Protein AF-H1DI97-F1 (afdb_monomer_lite)

Secondary structure (DSSP, 8-state):
---HHHHHHHHTTT---HHHHHHHHHHHHTT--SS-TTT----------HHHHHHHHHHHHHHHHHHHHHHHHHHHHHHHHHHHHHHHHHHS-----------HHHHHHHHHHHHHHHHHHHHS---------EEETTEEE---

pLDDT: mean 76.49, std 12.76, range [50.53, 94.06]

Organism: NCBI:txid742817

Radius of gyration: 46.13 Å; chains: 1; bounding box: 71×80×95 Å

Foldseek 3Di:
DPDLVVLLVCLVVVNDDPVSLVVLVVCVVVVVDPDRSVPVPPDPCDPDPPCVVVVVVVVVVVVVVVVVVVVVVVVVVVVVVVVVVVVVCVVDPPPPPPPVPPDVVNVVVVVVVVVVVVVVVVPPPPPPCQPFPDDDPPDTDTDD

Structure (mmCIF, N/CA/C/O backbone):
data_AF-H1DI97-F1
#
_entry.id   AF-H1DI97-F1
#
loop_
_atom_site.group_PDB
_atom_site.id
_atom_site.type_symbol
_atom_site.label_atom_id
_atom_site.label_alt_id
_atom_site.label_comp_id
_atom_site.label_asym_id
_atom_site.label_entity_id
_atom_site.label_seq_id
_atom_site.pdbx_PDB_ins_code
_atom_site.Cartn_x
_atom_site.Cartn_y
_atom_site.Cartn_z
_atom_site.occupancy
_atom_site.B_iso_or_equiv
_atom_site.auth_seq_id
_atom_site.auth_comp_id
_atom_site.auth_asym_id
_atom_site.auth_atom_id
_atom_site.pdbx_PDB_model_num
ATOM 1 N N . MET A 1 1 ? -10.374 20.336 38.677 1.00 52.06 1 MET A N 1
ATOM 2 C CA . MET A 1 1 ? -10.137 19.311 37.641 1.00 52.06 1 MET A CA 1
ATOM 3 C C . MET A 1 1 ? -11.419 18.511 37.529 1.00 52.06 1 MET A C 1
ATOM 5 O O . MET A 1 1 ? -11.865 18.032 38.566 1.00 52.06 1 MET A O 1
ATOM 9 N N . GLU A 1 2 ? -12.048 18.441 36.351 1.00 61.22 2 GLU A N 1
ATOM 10 C CA . GLU A 1 2 ? -13.158 17.496 36.143 1.00 61.22 2 GLU A CA 1
ATOM 11 C C . GLU A 1 2 ? -12.676 16.089 36.500 1.00 61.22 2 GLU A C 1
ATOM 13 O O . GLU A 1 2 ? -11.521 15.728 36.231 1.00 61.22 2 GLU A O 1
ATOM 18 N N . LYS A 1 3 ? -13.520 15.312 37.180 1.00 79.38 3 LYS A N 1
ATOM 19 C CA . LYS A 1 3 ? -13.119 13.972 37.605 1.00 79.38 3 LYS A CA 1
ATOM 20 C C . LYS A 1 3 ? -12.988 13.114 36.352 1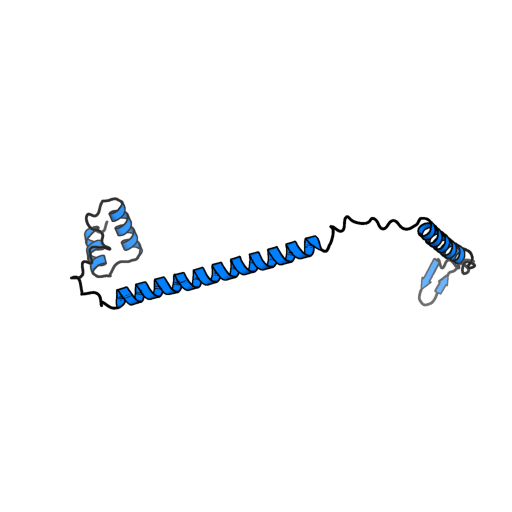.00 79.38 3 LYS A C 1
ATOM 22 O O . LYS A 1 3 ? -13.886 13.098 35.519 1.00 79.38 3 LYS A O 1
ATOM 27 N N . THR A 1 4 ? -11.897 12.362 36.217 1.00 82.06 4 THR A N 1
ATOM 28 C CA . THR A 1 4 ? -11.686 11.445 35.078 1.00 82.06 4 THR A CA 1
ATOM 29 C C . THR A 1 4 ? -12.883 10.504 34.870 1.00 82.06 4 THR A C 1
ATOM 31 O O . THR A 1 4 ? -13.231 10.182 33.741 1.00 82.06 4 THR A O 1
ATOM 34 N N . GLU A 1 5 ? -13.581 10.151 35.950 1.00 83.00 5 GLU A N 1
ATOM 35 C CA . GLU A 1 5 ? -14.833 9.386 35.937 1.00 83.00 5 GLU A CA 1
ATOM 36 C C . GLU A 1 5 ? -15.997 10.081 35.204 1.00 83.00 5 GLU A C 1
ATOM 38 O O . GLU A 1 5 ? -16.805 9.411 34.565 1.00 83.00 5 GLU A O 1
ATOM 43 N N . GLU A 1 6 ? -16.107 11.409 35.275 1.00 88.12 6 GLU A N 1
ATOM 44 C CA . GLU A 1 6 ? -17.138 12.181 34.565 1.00 88.12 6 GLU A CA 1
ATOM 45 C C . GLU A 1 6 ? -16.871 12.180 33.060 1.00 88.12 6 GLU A C 1
ATOM 47 O O . GLU A 1 6 ? -17.791 11.936 32.279 1.00 88.12 6 GLU A O 1
ATOM 52 N N . ILE A 1 7 ? -15.604 12.341 32.664 1.00 86.81 7 ILE A N 1
ATOM 53 C CA . ILE A 1 7 ? -15.175 12.256 31.262 1.00 86.81 7 ILE A CA 1
ATOM 54 C C . ILE A 1 7 ? -15.457 10.854 30.710 1.00 86.81 7 ILE A C 1
ATOM 56 O O . ILE A 1 7 ? -16.007 10.722 29.623 1.00 86.81 7 ILE A O 1
ATOM 60 N N . ILE A 1 8 ? -15.174 9.800 31.483 1.00 84.81 8 ILE A N 1
ATOM 61 C CA . ILE A 1 8 ? -15.503 8.414 31.110 1.00 84.81 8 ILE A CA 1
ATOM 62 C C . ILE A 1 8 ? -17.019 8.231 30.933 1.00 84.81 8 ILE A C 1
ATOM 64 O O . ILE A 1 8 ? -17.466 7.619 29.965 1.00 84.81 8 ILE A O 1
ATOM 68 N N . LYS A 1 9 ? -17.844 8.789 31.828 1.00 86.38 9 LYS A N 1
ATOM 69 C CA . LYS A 1 9 ? -19.311 8.724 31.700 1.00 86.38 9 LYS A CA 1
ATOM 70 C C . LYS A 1 9 ? -19.838 9.465 30.470 1.00 86.38 9 LYS A C 1
ATOM 72 O O . LYS A 1 9 ? -20.836 9.015 29.911 1.00 86.38 9 LYS A O 1
ATOM 77 N N . ARG A 1 10 ? -19.226 10.588 30.077 1.00 86.75 10 ARG A N 1
ATOM 78 C CA . ARG A 1 10 ? -19.546 11.302 28.825 1.00 86.75 10 ARG A CA 1
ATOM 79 C C . ARG A 1 10 ? -19.071 10.517 27.606 1.00 86.75 10 ARG A C 1
ATOM 81 O O . ARG A 1 10 ? -19.804 10.422 26.626 1.00 86.75 10 ARG A O 1
ATOM 88 N N . TYR A 1 11 ? -17.901 9.886 27.700 1.00 85.38 11 TYR A N 1
ATOM 89 C CA . TYR A 1 11 ? -17.331 9.059 26.637 1.00 85.38 11 TYR A CA 1
ATOM 90 C C . TYR A 1 11 ? -18.280 7.916 26.271 1.00 85.38 11 TYR A C 1
ATOM 92 O O . TYR A 1 11 ? -18.629 7.746 25.107 1.00 85.38 11 TYR A O 1
ATOM 100 N N . TYR A 1 12 ? -18.809 7.206 27.273 1.00 82.94 12 TYR A N 1
ATOM 101 C CA . TYR A 1 12 ? -19.791 6.140 27.048 1.00 82.94 12 TYR A CA 1
ATOM 102 C C . TYR A 1 12 ? -21.117 6.615 26.441 1.00 82.94 12 TYR A C 1
ATOM 104 O O . TYR A 1 12 ? -21.842 5.807 25.866 1.00 82.94 12 TYR A O 1
ATOM 112 N N . ARG A 1 13 ? -21.446 7.906 26.549 1.00 84.75 13 ARG A N 1
ATOM 113 C CA . ARG A 1 13 ? -22.618 8.509 25.895 1.00 84.75 13 ARG A CA 1
ATOM 114 C C . ARG A 1 13 ? -22.315 9.045 24.495 1.00 84.75 13 ARG A C 1
ATOM 116 O O . ARG A 1 13 ? -23.243 9.443 23.802 1.00 84.75 13 ARG A O 1
ATOM 123 N N . GLY A 1 14 ? -21.047 9.057 24.076 1.00 83.25 14 GLY A N 1
ATOM 124 C CA . GLY A 1 14 ? -20.609 9.678 22.825 1.00 83.25 14 GLY A CA 1
ATOM 125 C C . GLY A 1 14 ? -20.611 11.209 22.868 1.00 83.25 14 GLY A C 1
ATOM 126 O O . GLY A 1 14 ? -20.686 11.849 21.826 1.00 83.25 14 GLY A O 1
ATOM 127 N N . GLU A 1 15 ? -20.553 11.801 24.064 1.00 87.19 15 GLU A N 1
ATOM 128 C CA . GLU A 1 15 ? -20.615 13.255 24.284 1.00 87.19 15 GLU A CA 1
ATOM 129 C C . GLU A 1 15 ? -19.221 13.899 24.427 1.00 87.19 15 GLU A C 1
ATOM 131 O O . GLU A 1 15 ? -19.119 15.074 24.777 1.00 87.19 15 GLU A O 1
ATOM 136 N N . THR A 1 16 ? -18.137 13.147 24.203 1.00 85.50 16 THR A N 1
ATOM 137 C CA . THR A 1 16 ? -16.761 13.635 24.389 1.00 85.50 16 THR A CA 1
ATOM 138 C C . THR A 1 16 ? -16.182 14.350 23.175 1.00 85.50 16 THR A C 1
ATOM 140 O O . THR A 1 16 ? -16.441 13.994 22.028 1.00 85.50 16 THR A O 1
ATOM 143 N N . SER A 1 17 ? -15.317 15.328 23.439 1.00 87.81 17 SER A N 1
ATOM 144 C CA . SER A 1 17 ? -14.471 15.984 22.437 1.00 87.81 17 SER A CA 1
ATOM 145 C C . SER A 1 17 ? -13.216 15.157 22.116 1.00 87.81 17 SER A C 1
ATOM 147 O O . SER A 1 17 ? -12.720 14.391 22.943 1.00 87.81 17 SER A O 1
ATOM 149 N N . ILE A 1 18 ? -12.621 15.380 20.937 1.00 85.62 18 ILE A N 1
ATOM 150 C CA . ILE A 1 18 ? -11.378 14.724 20.481 1.00 85.62 18 ILE A CA 1
ATOM 151 C C . ILE A 1 18 ? -10.224 14.916 21.484 1.00 85.62 18 ILE A C 1
ATOM 153 O O . ILE A 1 18 ? -9.353 14.054 21.624 1.00 85.62 18 ILE A O 1
ATOM 157 N N . GLU A 1 19 ? -10.176 16.055 22.173 1.00 87.00 19 GLU A N 1
ATOM 158 C CA . GLU A 1 19 ? -9.137 16.342 23.170 1.00 87.00 19 GLU A CA 1
ATOM 159 C C . GLU A 1 19 ? -9.294 15.486 24.430 1.00 87.00 19 GLU A C 1
ATOM 161 O O . GLU A 1 19 ? -8.311 14.955 24.951 1.00 87.00 19 GLU A O 1
ATOM 166 N N . GLU A 1 20 ? -10.535 15.281 24.867 1.00 86.25 20 GLU A N 1
ATOM 167 C CA . GLU A 1 20 ? -10.873 14.442 26.015 1.00 86.25 20 GLU A CA 1
ATOM 168 C C . GLU A 1 20 ? -10.566 12.969 25.724 1.00 86.25 20 GLU A C 1
ATOM 170 O O . GLU A 1 20 ? -10.003 12.271 26.566 1.00 86.25 20 GLU A O 1
ATOM 175 N N . GLU A 1 21 ? -10.824 12.504 24.499 1.00 84.31 21 GLU A N 1
ATOM 176 C CA . GLU A 1 21 ? -10.451 11.155 24.062 1.00 84.31 21 GLU A CA 1
ATOM 177 C C . GLU A 1 21 ? -8.932 10.949 24.033 1.00 84.31 21 GLU A C 1
ATOM 179 O O . GLU A 1 21 ? -8.425 9.905 24.455 1.00 84.31 21 GLU A O 1
ATOM 184 N N . LYS A 1 22 ? -8.170 11.950 23.569 1.00 85.31 22 LYS A N 1
ATOM 185 C CA . LYS A 1 22 ? -6.699 11.913 23.614 1.00 85.31 22 LYS A CA 1
ATOM 186 C C . LYS A 1 22 ? -6.189 11.864 25.052 1.00 85.31 22 LYS A C 1
ATOM 188 O O . LYS A 1 22 ? -5.242 11.123 25.323 1.00 85.31 22 LYS A O 1
ATOM 193 N N . PHE A 1 23 ? -6.814 12.612 25.960 1.00 87.06 23 PHE A N 1
ATOM 194 C CA . PHE A 1 23 ? -6.494 12.589 27.384 1.00 87.06 23 PHE A CA 1
ATOM 195 C C . PHE A 1 23 ? -6.769 11.212 28.005 1.00 87.06 23 PHE A C 1
ATOM 197 O O . PHE A 1 23 ? -5.878 10.642 28.635 1.00 87.06 23 PHE A O 1
ATOM 204 N N . LEU A 1 24 ? -7.942 10.620 27.757 1.00 84.62 24 LEU A N 1
ATOM 205 C CA . LEU A 1 24 ? -8.274 9.265 28.213 1.00 84.62 24 LEU A CA 1
ATOM 206 C C . LEU A 1 24 ? -7.304 8.217 27.649 1.00 84.62 24 LEU A C 1
ATOM 208 O O . LEU A 1 24 ? -6.827 7.349 28.379 1.00 84.62 24 LEU A O 1
ATOM 212 N N . ARG A 1 25 ? -6.921 8.338 26.374 1.00 81.50 25 ARG A N 1
ATOM 213 C CA . ARG A 1 25 ? -5.923 7.462 25.742 1.00 81.50 25 ARG A CA 1
ATOM 214 C C . ARG A 1 25 ? -4.546 7.583 26.392 1.00 81.50 25 ARG A C 1
ATOM 216 O O . ARG A 1 25 ? -3.848 6.579 26.533 1.00 81.50 25 ARG A O 1
ATOM 223 N N . ALA A 1 26 ? -4.133 8.794 26.763 1.00 84.00 26 ALA A N 1
ATOM 224 C CA . ALA A 1 26 ? -2.881 9.019 27.477 1.00 84.00 26 ALA A CA 1
ATOM 225 C C . ALA A 1 26 ? -2.926 8.407 28.886 1.00 84.00 26 ALA A C 1
ATOM 227 O O . ALA A 1 26 ? -1.978 7.728 29.271 1.00 84.00 26 ALA A O 1
ATOM 228 N N . GLN A 1 27 ? -4.047 8.568 29.597 1.00 85.19 27 GLN A N 1
ATOM 229 C CA . GLN A 1 27 ? -4.281 8.006 30.934 1.00 85.19 27 GLN A CA 1
ATOM 230 C C . GLN A 1 27 ? -4.348 6.470 30.946 1.00 85.19 27 GLN A C 1
ATOM 232 O O . GLN A 1 27 ? -3.927 5.826 31.906 1.00 85.19 27 GLN A O 1
ATOM 237 N N . TYR A 1 28 ? -4.852 5.863 29.872 1.00 82.44 28 TYR A N 1
ATOM 238 C CA . TYR A 1 28 ? -4.818 4.413 29.703 1.00 82.44 28 TYR A CA 1
ATOM 239 C C . TYR A 1 28 ? -3.394 3.912 29.439 1.00 82.44 28 TYR A C 1
ATOM 241 O O . TYR A 1 28 ? -2.925 2.983 30.091 1.00 82.44 28 TYR A O 1
ATOM 249 N N . ARG A 1 29 ? -2.651 4.579 28.545 1.00 81.69 29 ARG A N 1
ATOM 250 C CA . ARG A 1 29 ? -1.247 4.234 28.257 1.00 81.69 29 ARG A CA 1
ATOM 251 C C . ARG A 1 29 ? -0.323 4.383 29.462 1.00 81.69 29 ARG A C 1
ATOM 253 O O . ARG A 1 29 ? 0.652 3.646 29.554 1.00 81.69 29 ARG A O 1
ATOM 260 N N . SER A 1 30 ? -0.606 5.331 30.352 1.00 83.56 30 SER A N 1
ATOM 261 C CA . SER A 1 30 ? 0.141 5.522 31.597 1.00 83.56 30 SER A CA 1
ATOM 262 C C . SER A 1 30 ? -0.241 4.527 32.698 1.00 83.56 30 SER A C 1
ATOM 264 O O . SER A 1 30 ? 0.425 4.494 33.728 1.00 83.56 30 SER A O 1
ATOM 266 N N . GLY A 1 31 ? -1.276 3.700 32.498 1.00 80.50 31 GLY A N 1
ATOM 267 C CA . GLY A 1 31 ? -1.731 2.703 33.471 1.00 80.50 31 GLY A CA 1
ATOM 268 C C . GLY A 1 31 ? -2.594 3.265 34.605 1.00 80.50 31 GLY A C 1
ATOM 269 O O . GLY A 1 31 ? -2.876 2.550 35.565 1.00 80.50 31 GLY A O 1
ATOM 270 N N . HIS A 1 32 ? -3.032 4.526 34.517 1.00 80.19 32 HIS A N 1
ATOM 271 C CA . HIS A 1 32 ? -3.933 5.130 35.505 1.00 80.19 32 HIS A CA 1
ATOM 272 C C . HIS A 1 32 ? -5.390 4.664 35.356 1.00 80.19 32 HIS A C 1
ATOM 274 O O . HIS A 1 32 ? -6.155 4.732 36.319 1.00 80.19 32 HIS A O 1
ATOM 280 N N . LEU A 1 33 ? -5.775 4.165 34.178 1.00 78.19 33 LEU A N 1
ATOM 281 C CA . LEU A 1 33 ? -7.086 3.566 33.923 1.00 78.19 33 LEU A CA 1
ATOM 282 C C . LEU A 1 33 ? -6.985 2.038 33.901 1.00 78.19 33 LEU A C 1
ATOM 284 O O . LEU A 1 33 ? -6.127 1.478 33.224 1.00 78.19 33 LEU A O 1
ATOM 288 N N . LYS A 1 34 ? -7.886 1.366 34.630 1.00 71.06 34 LYS A N 1
ATOM 289 C CA . LYS A 1 34 ? -7.961 -0.106 34.682 1.00 71.06 34 LYS A CA 1
ATOM 290 C C . LYS A 1 34 ? -8.546 -0.723 33.409 1.00 71.06 34 LYS A C 1
ATOM 292 O O . LYS A 1 34 ? -8.180 -1.837 33.054 1.00 71.06 34 LYS A O 1
ATOM 297 N N . GLU A 1 35 ? -9.449 -0.008 32.745 1.00 69.38 35 GLU A N 1
ATOM 298 C CA . GLU A 1 35 ? -10.169 -0.471 31.559 1.00 69.38 35 GLU A CA 1
ATOM 299 C C . GLU A 1 35 ? -9.856 0.441 30.376 1.00 69.38 35 GLU A C 1
ATOM 301 O O . GLU A 1 35 ? -9.736 1.658 30.539 1.00 69.38 35 GLU A O 1
ATOM 306 N N . ASP A 1 36 ? -9.706 -0.156 29.192 1.00 69.81 36 ASP A N 1
ATOM 307 C CA . ASP A 1 36 ? -9.568 0.610 27.958 1.00 69.81 36 ASP A CA 1
ATOM 308 C C . ASP A 1 36 ? -10.953 1.143 27.568 1.00 69.81 36 ASP A C 1
ATOM 310 O O . ASP A 1 36 ? -11.826 0.324 27.257 1.00 69.81 36 ASP A O 1
ATOM 314 N N . PRO A 1 37 ? -11.182 2.471 27.544 1.00 65.62 37 PRO A N 1
ATOM 315 C CA . PRO A 1 37 ? -12.449 3.027 27.074 1.00 65.62 37 PRO A CA 1
ATOM 316 C C . PRO A 1 37 ? -12.795 2.558 25.648 1.00 65.62 37 PRO A C 1
ATOM 318 O O . PRO A 1 37 ? -13.969 2.446 25.309 1.00 65.62 37 PRO A O 1
ATOM 321 N N . PHE A 1 38 ? -11.802 2.199 24.824 1.00 64.69 38 PHE A N 1
ATOM 322 C CA . PHE A 1 38 ? -12.029 1.697 23.466 1.00 64.69 38 PHE A CA 1
ATOM 323 C C . PHE A 1 38 ? -12.449 0.216 23.400 1.00 64.69 38 PHE A C 1
ATOM 325 O O . PHE A 1 38 ? -13.008 -0.203 22.386 1.00 64.69 38 PHE A O 1
ATOM 332 N N . LEU A 1 39 ? -12.197 -0.585 24.445 1.00 54.41 39 LEU A N 1
ATOM 333 C CA . LEU A 1 39 ? -12.517 -2.026 24.482 1.00 54.41 39 LEU A CA 1
ATOM 334 C C . LEU A 1 39 ? -13.663 -2.369 25.442 1.00 54.41 39 LEU A C 1
ATOM 336 O O . LEU A 1 39 ? -14.204 -3.473 25.387 1.00 54.41 39 LEU A O 1
ATOM 340 N N . SER A 1 40 ? -14.059 -1.433 26.302 1.00 54.72 40 SER A N 1
ATOM 341 C CA . SER A 1 40 ? -15.193 -1.582 27.219 1.00 54.72 40 SER A CA 1
ATOM 342 C C . SER A 1 40 ? -16.556 -1.452 26.535 1.00 54.72 40 SER A C 1
ATOM 344 O O . SER A 1 40 ? -17.576 -1.784 27.139 1.00 54.72 40 SER A O 1
ATOM 346 N N . LEU A 1 41 ? -16.591 -1.104 25.243 1.00 54.41 41 LEU A N 1
ATOM 347 C CA . LEU A 1 41 ? -17.700 -1.434 24.342 1.00 54.41 41 LEU A CA 1
ATOM 348 C C . LEU A 1 41 ? -17.733 -2.952 24.083 1.00 54.41 41 LEU A C 1
ATOM 350 O O . LEU A 1 41 ? -17.699 -3.419 22.945 1.00 54.41 41 LEU A O 1
ATOM 354 N N . SER A 1 42 ? -17.832 -3.745 25.151 1.00 50.62 42 SER A N 1
ATOM 355 C CA . SER A 1 42 ? -18.384 -5.092 25.074 1.00 50.62 42 SER A CA 1
ATOM 356 C C . SER A 1 42 ? -19.873 -4.945 24.800 1.00 50.62 42 SER A C 1
ATOM 358 O O . SER A 1 42 ? -20.716 -5.070 25.686 1.00 50.62 42 SER A O 1
ATOM 360 N N . TYR A 1 43 ? -20.208 -4.651 23.545 1.00 55.94 43 TYR A N 1
ATOM 361 C CA . TYR A 1 43 ? -21.520 -5.017 23.046 1.00 55.94 43 TYR A CA 1
ATOM 362 C C . TYR A 1 43 ? -21.708 -6.512 23.332 1.00 55.94 43 TYR A C 1
ATOM 364 O O . TYR A 1 43 ? -20.750 -7.278 23.161 1.00 55.94 43 TYR A O 1
ATOM 372 N N . PRO A 1 44 ? -22.908 -6.957 23.750 1.00 60.53 44 PRO A N 1
ATOM 373 C CA . PRO A 1 44 ? -23.207 -8.380 23.718 1.00 60.53 44 PRO A CA 1
ATOM 374 C C . PRO A 1 44 ? -22.854 -8.851 22.313 1.00 60.53 44 PRO A C 1
ATOM 376 O O . PRO A 1 44 ? -23.244 -8.195 21.347 1.00 60.53 44 PRO A O 1
ATOM 379 N N . SER A 1 45 ? -22.028 -9.893 22.215 1.00 60.50 45 SER A N 1
ATOM 380 C CA . SER A 1 45 ? -21.473 -10.390 20.960 1.00 60.50 45 SER A CA 1
ATOM 381 C C . SER A 1 45 ? -22.605 -10.689 19.981 1.00 60.50 45 SER A C 1
ATOM 383 O O . SER A 1 45 ? -23.157 -11.790 19.962 1.00 60.50 45 SER A O 1
ATOM 385 N N . LEU A 1 46 ? -22.988 -9.686 19.195 1.00 69.81 46 LEU A N 1
ATOM 386 C CA . LEU A 1 46 ? -23.921 -9.846 18.103 1.00 69.81 46 LEU A CA 1
ATOM 387 C C . LEU A 1 46 ? -23.245 -10.822 17.146 1.00 69.81 46 LEU A C 1
ATOM 389 O O . LEU A 1 46 ? -22.064 -10.633 16.832 1.00 69.81 46 LEU A O 1
ATOM 393 N N . PRO A 1 47 ? -23.936 -11.892 16.729 1.00 72.75 47 PRO A N 1
ATOM 394 C CA . PRO A 1 47 ? -23.353 -12.844 15.806 1.00 72.75 47 PRO A CA 1
ATOM 395 C C . PRO A 1 47 ? -22.949 -12.076 14.550 1.00 72.75 47 PRO A C 1
ATOM 397 O O . PRO A 1 47 ? -23.796 -11.519 13.849 1.00 72.75 47 PRO A O 1
ATOM 400 N N . LEU A 1 48 ? -21.638 -11.990 14.300 1.00 76.00 48 LEU A N 1
ATOM 401 C CA . LEU A 1 48 ? -21.142 -11.359 13.088 1.00 76.00 48 LEU A CA 1
ATOM 402 C C . LEU A 1 48 ? -21.743 -12.115 11.894 1.00 76.00 48 LEU A C 1
ATOM 404 O O . LEU A 1 48 ? -21.739 -13.350 11.900 1.00 76.00 48 LEU A O 1
ATOM 408 N N . PRO A 1 49 ? -22.238 -11.413 10.863 1.00 83.88 49 PRO A N 1
ATOM 409 C CA . PRO A 1 49 ? -22.745 -12.071 9.670 1.00 83.88 49 PRO A CA 1
ATOM 410 C C . PRO A 1 49 ? -21.644 -12.951 9.066 1.00 83.88 49 PRO A C 1
ATOM 412 O O . PRO A 1 49 ? -20.543 -12.478 8.770 1.00 83.88 49 PRO A O 1
ATOM 415 N N . SER A 1 50 ? -21.942 -14.239 8.891 1.00 80.12 50 SER A N 1
ATOM 416 C CA . SER A 1 50 ? -20.983 -15.273 8.473 1.00 80.12 50 SER A CA 1
ATOM 417 C C . SER A 1 50 ? -20.287 -14.949 7.145 1.00 80.12 50 SER A C 1
ATOM 419 O O . SER A 1 50 ? -19.112 -15.266 6.963 1.00 80.12 50 SER A O 1
ATOM 421 N N . GLU A 1 51 ? -20.970 -14.241 6.244 1.00 89.31 51 GLU A N 1
ATOM 422 C CA . GLU A 1 51 ? -20.429 -13.825 4.946 1.00 89.31 51 GLU A CA 1
ATOM 423 C C . GLU A 1 51 ? -19.395 -12.696 5.013 1.00 89.31 51 GLU A C 1
ATOM 425 O O . GLU A 1 51 ? -18.595 -12.541 4.086 1.00 89.31 51 GLU A O 1
ATOM 430 N N . LEU A 1 52 ? -19.403 -11.874 6.067 1.00 87.19 52 LEU A N 1
ATOM 431 C CA . LEU A 1 52 ? -18.560 -10.679 6.130 1.00 87.19 52 LEU A CA 1
ATOM 432 C C . LEU A 1 52 ? -17.077 -11.053 6.126 1.00 87.19 52 LEU A C 1
ATOM 434 O O . LEU A 1 52 ? -16.287 -10.468 5.386 1.00 87.19 52 LEU A O 1
ATOM 438 N N . ASN A 1 53 ? -16.715 -12.079 6.894 1.00 87.00 53 ASN A N 1
ATOM 439 C CA . ASN A 1 53 ? -15.343 -12.571 6.949 1.00 87.00 53 ASN A CA 1
ATOM 440 C C . ASN A 1 53 ? -14.866 -13.098 5.594 1.00 87.00 53 ASN A C 1
ATOM 442 O O . ASN A 1 53 ? -13.732 -12.826 5.195 1.00 87.00 53 ASN A O 1
ATOM 446 N N . GLU A 1 54 ? -15.721 -13.810 4.862 1.00 89.75 54 GLU A N 1
ATOM 447 C CA . GLU A 1 54 ? -15.360 -14.342 3.549 1.00 89.75 54 GLU A CA 1
ATOM 448 C C . GLU A 1 54 ? -15.242 -13.236 2.496 1.00 89.75 54 GLU A C 1
ATOM 450 O O . GLU A 1 54 ? -14.258 -13.218 1.754 1.00 89.75 54 GLU A O 1
ATOM 455 N N . LYS A 1 55 ? -16.130 -12.232 2.501 1.00 92.44 55 LYS A N 1
ATOM 456 C CA . LYS A 1 55 ? -15.999 -11.044 1.636 1.00 92.44 55 LYS A CA 1
ATOM 457 C C . LYS A 1 55 ? -14.713 -10.266 1.922 1.00 92.44 55 LYS A C 1
ATOM 459 O O . LYS A 1 55 ? -13.990 -9.925 0.984 1.00 92.44 55 LYS A O 1
ATOM 464 N N . ILE A 1 56 ? -14.376 -10.040 3.195 1.00 91.19 56 ILE A N 1
ATOM 465 C CA . ILE A 1 56 ? -13.130 -9.363 3.597 1.00 91.19 56 ILE A CA 1
ATOM 466 C C . ILE A 1 56 ? -11.911 -10.166 3.127 1.00 91.19 56 ILE A C 1
ATOM 468 O O . ILE A 1 56 ? -11.007 -9.624 2.488 1.00 91.19 56 ILE A O 1
ATOM 472 N N . ARG A 1 57 ? -11.889 -11.479 3.382 1.00 90.38 57 ARG A N 1
ATOM 473 C CA . ARG A 1 57 ? -10.796 -12.360 2.943 1.00 90.38 57 ARG A CA 1
ATOM 474 C C . ARG A 1 57 ? -10.657 -12.377 1.428 1.00 90.38 57 ARG A C 1
ATOM 476 O O . ARG A 1 57 ? -9.535 -12.340 0.919 1.00 90.38 57 ARG A O 1
ATOM 483 N N . GLN A 1 58 ? -11.768 -12.427 0.702 1.00 93.19 58 GLN A N 1
ATOM 484 C CA . GLN A 1 58 ? -11.780 -12.417 -0.753 1.00 93.19 58 GLN A CA 1
ATOM 485 C C . GLN A 1 58 ? -11.236 -11.097 -1.306 1.00 93.19 58 GLN A C 1
ATOM 487 O O . GLN A 1 58 ? -10.361 -11.135 -2.173 1.00 93.19 58 GLN A O 1
ATOM 492 N N . ALA A 1 59 ? -11.666 -9.955 -0.765 1.00 89.88 59 ALA A N 1
ATOM 493 C CA . ALA A 1 59 ? -11.169 -8.638 -1.157 1.00 89.88 59 ALA A CA 1
ATOM 494 C C . ALA A 1 59 ? -9.652 -8.510 -0.926 1.00 89.88 59 ALA A C 1
ATOM 496 O O . ALA A 1 59 ? -8.909 -8.150 -1.842 1.00 89.88 59 ALA A O 1
ATOM 497 N N . ILE A 1 60 ? -9.159 -8.918 0.251 1.00 89.75 60 ILE A N 1
ATOM 498 C CA . ILE A 1 60 ? -7.721 -8.910 0.575 1.00 89.75 60 ILE A CA 1
ATOM 499 C C . ILE A 1 60 ? -6.935 -9.806 -0.394 1.00 89.75 60 ILE A C 1
ATOM 501 O O . ILE A 1 60 ? -5.860 -9.435 -0.876 1.00 89.75 60 ILE A O 1
ATOM 505 N N . ARG A 1 61 ? -7.454 -11.000 -0.708 1.00 87.88 61 ARG A N 1
ATOM 506 C CA . ARG A 1 61 ? -6.816 -11.931 -1.653 1.00 87.88 61 ARG A CA 1
ATOM 507 C C . ARG A 1 61 ? -6.772 -11.363 -3.071 1.00 87.88 61 ARG A C 1
ATOM 509 O O . ARG A 1 61 ? -5.747 -11.501 -3.738 1.00 87.88 61 ARG A O 1
ATOM 516 N N . GLN A 1 62 ? -7.848 -10.731 -3.535 1.00 84.94 62 GLN A N 1
ATOM 517 C CA . GLN A 1 62 ? -7.904 -10.102 -4.857 1.00 84.94 62 GLN A CA 1
ATOM 518 C C . GLN A 1 62 ? -6.899 -8.951 -4.972 1.00 84.94 62 GLN A C 1
ATOM 520 O O . GLN A 1 62 ? -6.146 -8.899 -5.945 1.00 84.94 62 GLN A O 1
ATOM 525 N N . GLN A 1 63 ? -6.800 -8.100 -3.948 1.00 83.12 63 GLN A N 1
ATOM 526 C CA . GLN A 1 63 ? -5.844 -6.992 -3.919 1.00 83.12 63 GLN A CA 1
ATOM 527 C C . GLN A 1 63 ? -4.390 -7.483 -4.036 1.00 83.12 63 GLN A C 1
ATOM 529 O O . GLN A 1 63 ? -3.611 -6.946 -4.827 1.00 83.12 63 GLN A O 1
ATOM 534 N N . LYS A 1 64 ? -4.034 -8.562 -3.324 1.00 77.75 64 LYS A N 1
ATOM 535 C CA . LYS A 1 64 ? -2.693 -9.171 -3.395 1.00 77.75 64 LYS A CA 1
ATOM 536 C C . LYS A 1 64 ? -2.379 -9.762 -4.774 1.00 77.75 64 LYS A C 1
ATOM 538 O O . LYS A 1 64 ? -1.268 -9.587 -5.271 1.00 77.75 64 LYS A O 1
ATOM 543 N N . LYS A 1 65 ? -3.347 -10.424 -5.421 1.00 78.44 65 LYS A N 1
ATOM 544 C CA . LYS A 1 65 ? -3.168 -10.997 -6.771 1.00 78.44 65 LYS A CA 1
ATOM 545 C C . LYS A 1 65 ? -2.883 -9.920 -7.823 1.00 78.44 65 LYS A C 1
ATOM 547 O O . LYS A 1 65 ? -1.986 -10.101 -8.646 1.00 78.44 65 LYS A O 1
ATOM 552 N N . CYS A 1 66 ? -3.601 -8.797 -7.783 1.00 74.56 66 CYS A N 1
ATOM 553 C CA . CYS A 1 66 ? -3.395 -7.691 -8.723 1.00 74.56 66 CYS A CA 1
ATOM 554 C C . CYS A 1 66 ? -2.015 -7.036 -8.558 1.00 74.56 66 CYS A C 1
ATOM 556 O O . CYS A 1 66 ? -1.345 -6.763 -9.555 1.00 74.56 66 CYS A O 1
ATOM 558 N N . ALA A 1 67 ? -1.559 -6.842 -7.316 1.00 75.88 67 ALA A N 1
ATOM 559 C CA . ALA A 1 67 ? -0.237 -6.283 -7.036 1.00 75.88 67 ALA A CA 1
ATOM 560 C C . ALA A 1 67 ? 0.895 -7.192 -7.546 1.00 75.88 67 ALA A C 1
ATOM 562 O O . ALA A 1 67 ? 1.801 -6.722 -8.233 1.00 75.88 67 ALA A O 1
ATOM 563 N N . LEU A 1 68 ? 0.803 -8.502 -7.290 1.00 76.19 68 LEU A N 1
ATOM 564 C CA . LEU A 1 68 ? 1.794 -9.473 -7.762 1.00 76.19 68 LEU A CA 1
ATOM 565 C C . LEU A 1 68 ? 1.857 -9.523 -9.288 1.00 76.19 68 LEU A C 1
ATOM 567 O O . LEU A 1 68 ? 2.946 -9.458 -9.852 1.00 76.19 68 LEU A O 1
ATOM 571 N N . ARG A 1 69 ? 0.707 -9.561 -9.975 1.00 82.38 69 ARG A N 1
ATOM 572 C CA . ARG A 1 69 ? 0.666 -9.555 -11.446 1.00 82.38 69 ARG A CA 1
ATOM 573 C C . ARG A 1 69 ? 1.376 -8.331 -12.028 1.00 82.38 69 ARG A C 1
ATOM 575 O O . ARG A 1 69 ? 2.095 -8.466 -13.013 1.00 82.38 69 ARG A O 1
ATOM 582 N N . ARG A 1 70 ? 1.214 -7.157 -11.408 1.00 83.25 70 ARG A N 1
ATOM 583 C CA . ARG A 1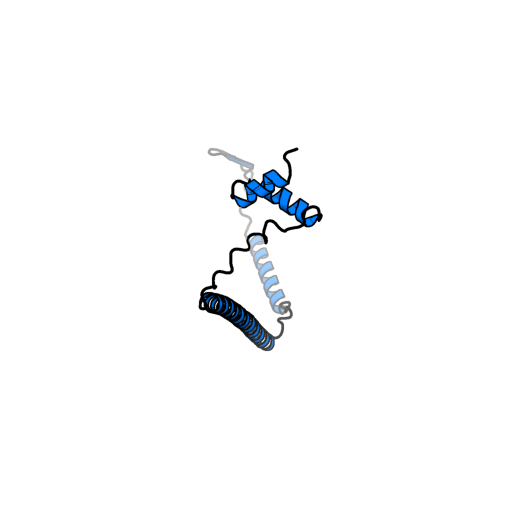 70 ? 1.905 -5.931 -11.829 1.00 83.25 70 ARG A CA 1
ATOM 584 C C . ARG A 1 70 ? 3.421 -6.064 -11.689 1.00 83.25 70 ARG A C 1
ATOM 586 O O . ARG A 1 70 ? 4.124 -5.751 -12.641 1.00 83.25 70 ARG A O 1
ATOM 593 N N . ILE A 1 71 ? 3.899 -6.586 -10.556 1.00 83.62 71 ILE A N 1
ATOM 594 C CA . ILE A 1 71 ? 5.332 -6.805 -10.294 1.00 83.62 71 ILE A CA 1
ATOM 595 C C . ILE A 1 71 ? 5.932 -7.793 -11.306 1.00 83.62 71 ILE A C 1
ATOM 597 O O . ILE A 1 71 ? 6.980 -7.512 -11.888 1.00 83.62 71 ILE A O 1
ATOM 601 N N . TYR A 1 72 ? 5.253 -8.912 -11.579 1.00 89.50 72 TYR A N 1
ATOM 602 C CA . TYR A 1 72 ? 5.716 -9.889 -12.572 1.00 89.50 72 TYR A CA 1
ATOM 603 C C . TYR A 1 72 ? 5.828 -9.282 -13.975 1.00 89.50 72 TYR A C 1
ATOM 605 O O . TYR A 1 72 ? 6.823 -9.517 -14.658 1.00 89.50 72 TYR A O 1
ATOM 613 N N . ILE A 1 73 ? 4.855 -8.462 -14.390 1.00 87.94 73 ILE A N 1
ATOM 614 C CA . ILE A 1 73 ? 4.896 -7.783 -15.693 1.00 87.94 73 ILE A CA 1
ATOM 615 C C . ILE A 1 73 ? 6.052 -6.779 -15.746 1.00 87.94 73 ILE A C 1
ATOM 617 O O . ILE A 1 73 ? 6.799 -6.783 -16.719 1.00 87.94 73 ILE A O 1
ATOM 621 N N . THR A 1 74 ? 6.247 -5.960 -14.705 1.00 88.12 74 THR A N 1
ATOM 622 C CA . THR A 1 74 ? 7.325 -4.956 -14.688 1.00 88.12 74 THR A CA 1
ATOM 623 C C . THR A 1 74 ? 8.713 -5.589 -14.699 1.00 88.12 74 THR A C 1
ATOM 625 O O . THR A 1 74 ? 9.596 -5.131 -15.421 1.00 88.12 74 THR A O 1
ATOM 628 N N . VAL A 1 75 ? 8.917 -6.666 -13.936 1.00 92.00 75 VAL A N 1
ATOM 629 C CA . VAL A 1 75 ? 10.205 -7.374 -13.904 1.00 92.00 75 VAL A CA 1
ATOM 630 C C . VAL A 1 75 ? 10.447 -8.092 -15.232 1.00 92.00 75 VAL A C 1
ATOM 632 O O . VAL A 1 75 ? 11.544 -8.004 -15.782 1.00 92.00 75 VAL A O 1
ATOM 635 N N . GLY A 1 76 ? 9.413 -8.724 -15.798 1.00 90.50 76 GLY A N 1
ATOM 636 C CA . GLY A 1 76 ? 9.484 -9.363 -17.111 1.00 90.50 76 GLY A CA 1
ATOM 637 C C . GLY A 1 76 ? 9.830 -8.381 -18.234 1.00 90.50 76 GLY A C 1
ATOM 638 O O . GLY A 1 76 ? 10.698 -8.676 -19.053 1.00 90.50 76 GLY A O 1
ATOM 639 N N . SER A 1 77 ? 9.227 -7.186 -18.247 1.00 92.19 77 SER A N 1
ATOM 640 C CA . SER A 1 77 ? 9.538 -6.162 -19.252 1.00 92.19 77 SER A CA 1
ATOM 641 C C . SER A 1 77 ? 10.965 -5.629 -19.126 1.00 92.19 77 SER A C 1
ATOM 643 O O . SER A 1 77 ? 11.636 -5.449 -20.139 1.00 92.19 77 SER A O 1
ATOM 645 N N . ILE A 1 78 ? 11.461 -5.420 -17.899 1.00 93.12 78 ILE A N 1
ATOM 646 C CA . ILE A 1 78 ? 12.845 -4.973 -17.670 1.00 93.12 78 ILE A CA 1
ATOM 647 C C . ILE A 1 78 ? 13.833 -6.037 -18.161 1.00 93.12 78 ILE A C 1
ATOM 649 O O . ILE A 1 78 ? 14.783 -5.707 -18.870 1.00 93.12 78 ILE A O 1
ATOM 653 N N . ALA A 1 79 ? 13.591 -7.311 -17.840 1.00 94.06 79 ALA A N 1
ATOM 654 C CA . ALA A 1 79 ? 14.438 -8.413 -18.287 1.00 94.06 79 ALA A CA 1
ATOM 655 C C . ALA A 1 79 ? 14.465 -8.534 -19.821 1.00 94.06 79 ALA A C 1
ATOM 657 O O . ALA A 1 79 ? 15.538 -8.684 -20.404 1.00 94.06 79 ALA A O 1
ATOM 658 N N . ALA A 1 80 ? 13.312 -8.400 -20.485 1.00 93.94 80 ALA A N 1
ATOM 659 C CA . ALA A 1 80 ? 13.229 -8.428 -21.945 1.00 93.94 80 ALA A CA 1
ATOM 660 C C . ALA A 1 80 ? 14.031 -7.287 -22.598 1.00 93.94 80 ALA A C 1
ATOM 662 O O . ALA A 1 80 ? 14.790 -7.529 -23.536 1.00 93.94 80 ALA A O 1
ATOM 663 N N . ILE A 1 81 ? 13.925 -6.061 -22.070 1.00 92.06 81 ILE A N 1
ATOM 664 C CA . ILE A 1 81 ? 14.702 -4.906 -22.551 1.00 92.06 81 ILE A CA 1
ATOM 665 C C . ILE A 1 81 ? 16.204 -5.131 -22.333 1.00 92.06 81 ILE A C 1
ATOM 667 O O . ILE A 1 81 ? 17.001 -4.840 -23.222 1.00 92.06 81 ILE A O 1
ATOM 671 N N . ALA A 1 82 ? 16.604 -5.682 -21.185 1.00 90.81 82 ALA A N 1
ATOM 672 C CA . ALA A 1 82 ? 18.006 -5.970 -20.897 1.00 90.81 82 ALA A CA 1
ATOM 673 C C . ALA A 1 82 ? 18.598 -6.991 -21.881 1.00 90.81 82 ALA A C 1
ATOM 675 O O . ALA A 1 82 ? 19.688 -6.762 -22.398 1.00 90.81 82 ALA A O 1
ATOM 676 N N . ILE A 1 83 ? 17.872 -8.072 -22.191 1.00 90.75 83 ILE A N 1
ATOM 677 C CA . ILE A 1 83 ? 18.287 -9.079 -23.184 1.00 90.75 83 ILE A CA 1
ATOM 678 C C . ILE A 1 83 ? 18.416 -8.445 -24.572 1.00 90.75 83 ILE A C 1
ATOM 680 O O . ILE A 1 83 ? 19.403 -8.680 -25.271 1.00 90.75 83 ILE A O 1
ATOM 684 N N . LEU A 1 84 ? 17.461 -7.591 -24.948 1.00 89.38 84 LEU A N 1
ATOM 685 C CA . LEU A 1 84 ? 17.489 -6.872 -26.218 1.00 89.38 84 LEU A CA 1
ATOM 686 C C . LEU A 1 84 ? 18.736 -5.974 -26.305 1.00 89.38 84 LEU A C 1
ATOM 688 O O . LEU A 1 84 ? 19.502 -6.077 -27.261 1.00 89.38 84 LEU A O 1
ATOM 692 N N . LEU A 1 85 ? 19.033 -5.185 -25.271 1.00 85.50 85 LEU A N 1
ATOM 693 C CA . LEU A 1 85 ? 20.245 -4.356 -25.217 1.00 85.50 85 LEU A CA 1
ATOM 694 C C . LEU A 1 85 ? 21.541 -5.183 -25.251 1.00 85.50 85 LEU A C 1
ATOM 696 O O . LEU A 1 85 ? 22.511 -4.779 -25.896 1.00 85.50 85 LEU A O 1
ATOM 700 N N . LEU A 1 86 ? 21.566 -6.344 -24.593 1.00 83.12 86 LEU A N 1
ATOM 701 C CA . LEU A 1 86 ? 22.722 -7.244 -24.585 1.00 83.12 86 LEU A CA 1
ATOM 702 C C . LEU A 1 86 ? 22.980 -7.836 -25.977 1.00 83.12 86 LEU A C 1
ATOM 704 O O . LEU A 1 86 ? 24.128 -7.881 -26.417 1.00 83.12 86 LEU A O 1
ATOM 708 N N . SER A 1 87 ? 21.918 -8.206 -26.698 1.00 79.75 87 SER A N 1
ATOM 709 C CA . SER A 1 87 ? 22.019 -8.696 -28.077 1.00 79.75 87 SER A CA 1
ATOM 710 C C . SER A 1 87 ? 22.510 -7.623 -29.058 1.00 79.75 87 SER A C 1
ATOM 712 O O . SER A 1 87 ? 23.383 -7.909 -29.876 1.00 79.75 87 SER A O 1
ATOM 714 N N . LEU A 1 88 ? 22.071 -6.363 -28.928 1.00 70.88 88 LEU A N 1
ATOM 715 C CA . LEU A 1 88 ? 22.606 -5.265 -29.746 1.00 70.88 88 LEU A CA 1
ATOM 716 C C . LEU A 1 88 ? 24.085 -4.976 -29.458 1.00 70.88 88 LEU A C 1
ATOM 718 O O . LEU A 1 88 ? 24.845 -4.679 -30.379 1.00 70.88 88 LEU A O 1
ATOM 722 N N . LYS A 1 89 ? 24.523 -5.092 -28.201 1.00 65.06 89 LYS A N 1
ATOM 723 C CA . LYS A 1 89 ? 25.923 -4.852 -27.821 1.00 65.06 89 LYS A CA 1
ATOM 724 C C . LYS A 1 89 ? 26.895 -5.887 -28.410 1.00 65.06 89 LYS A C 1
ATOM 726 O O . LYS A 1 89 ? 28.078 -5.589 -28.536 1.00 65.06 89 LYS A O 1
ATOM 731 N N . GLY A 1 90 ? 26.408 -7.071 -28.793 1.00 62.75 90 GLY A N 1
ATOM 732 C CA . GLY A 1 90 ? 27.185 -8.065 -29.543 1.00 62.75 90 GLY A CA 1
ATOM 733 C C . GLY A 1 90 ? 27.318 -7.756 -31.041 1.00 62.75 90 GLY A C 1
ATOM 734 O O . GLY A 1 90 ? 28.292 -8.172 -31.659 1.00 62.75 90 GLY A O 1
ATOM 735 N N . ILE A 1 91 ? 26.372 -7.006 -31.617 1.00 61.84 91 ILE A N 1
ATOM 736 C CA . ILE A 1 91 ? 26.326 -6.680 -33.056 1.00 61.84 91 ILE A CA 1
ATOM 737 C C . ILE A 1 91 ? 27.115 -5.402 -33.366 1.00 61.84 91 ILE A C 1
ATOM 739 O O . ILE A 1 91 ? 27.742 -5.297 -34.419 1.00 61.84 91 ILE A O 1
ATOM 743 N N . PHE A 1 92 ? 27.140 -4.443 -32.441 1.00 57.72 92 PHE A N 1
ATOM 744 C CA . PHE A 1 92 ? 27.950 -3.236 -32.562 1.00 57.72 92 PHE A CA 1
ATOM 745 C C . PHE A 1 92 ? 29.205 -3.384 -31.694 1.00 57.72 92 PHE A C 1
ATOM 747 O O . PHE A 1 92 ? 29.137 -3.083 -30.497 1.00 57.72 92 PHE A O 1
ATOM 754 N N . PRO A 1 93 ? 30.358 -3.837 -32.240 1.00 58.22 93 PRO A N 1
ATOM 755 C CA . PRO A 1 93 ? 31.610 -3.748 -31.502 1.00 58.22 93 PRO A CA 1
ATOM 756 C C . PRO A 1 93 ? 31.762 -2.292 -31.080 1.00 58.22 93 PRO A C 1
ATOM 758 O O . PRO A 1 93 ? 31.606 -1.400 -31.917 1.00 58.22 93 PRO A O 1
ATOM 761 N N . ALA A 1 94 ? 31.971 -2.076 -29.776 1.00 58.84 94 ALA A N 1
ATOM 762 C CA . ALA A 1 94 ? 32.087 -0.760 -29.166 1.00 58.84 94 ALA A CA 1
ATOM 763 C C . ALA A 1 94 ? 32.803 0.173 -30.138 1.00 58.84 94 ALA A C 1
ATOM 765 O O . ALA A 1 94 ? 33.956 -0.087 -30.495 1.00 58.84 94 ALA A O 1
ATOM 766 N N . TYR A 1 95 ? 32.090 1.197 -30.613 1.00 57.19 95 TYR A N 1
ATOM 767 C CA . TYR A 1 95 ? 32.623 2.229 -31.490 1.00 57.19 95 TYR A CA 1
ATOM 768 C C . TYR A 1 95 ? 33.649 3.007 -30.655 1.00 57.19 95 TYR A C 1
ATOM 770 O O . TYR A 1 95 ? 33.378 4.087 -30.141 1.00 57.19 95 TYR A O 1
ATOM 778 N N . LYS A 1 96 ? 34.818 2.397 -30.410 1.00 56.47 96 LYS A N 1
ATOM 779 C CA . LYS A 1 96 ? 36.006 3.059 -29.892 1.00 56.47 96 LYS A CA 1
ATOM 780 C C . LYS A 1 96 ? 36.236 4.162 -30.895 1.00 56.47 96 LYS A C 1
ATOM 782 O O . LYS A 1 96 ? 36.488 3.847 -32.057 1.00 56.47 96 LYS A O 1
ATOM 787 N N . GLY A 1 97 ? 36.005 5.401 -30.461 1.00 56.47 97 GLY A N 1
ATOM 788 C CA . GLY A 1 97 ? 36.010 6.578 -31.312 1.00 56.47 97 GLY A CA 1
ATOM 789 C C . GLY A 1 97 ? 37.157 6.476 -32.297 1.00 56.47 97 GLY A C 1
ATOM 790 O O . GLY A 1 97 ? 38.321 6.598 -31.920 1.00 56.47 97 GLY A O 1
ATOM 791 N N . LYS A 1 98 ? 36.824 6.174 -33.554 1.00 52.94 98 LYS A N 1
ATOM 792 C CA . LYS A 1 98 ? 37.767 6.339 -34.640 1.00 52.94 98 LYS A CA 1
ATOM 793 C C . LYS A 1 98 ? 37.956 7.843 -34.686 1.00 52.94 98 LYS A C 1
ATOM 795 O O . LYS A 1 98 ? 37.081 8.551 -35.180 1.00 52.94 98 LYS A O 1
ATOM 800 N N . THR A 1 99 ? 39.055 8.340 -34.123 1.00 57.53 99 THR A N 1
ATOM 801 C CA . THR A 1 99 ? 39.650 9.559 -34.652 1.00 57.53 99 THR A CA 1
ATOM 802 C C . THR A 1 99 ? 39.689 9.320 -36.152 1.00 57.53 99 THR A C 1
ATOM 804 O O . THR A 1 99 ? 40.285 8.343 -36.606 1.00 57.53 99 THR A O 1
ATOM 807 N N . LEU A 1 100 ? 38.873 10.070 -36.896 1.00 57.84 100 LEU A N 1
ATOM 808 C CA . LEU A 1 100 ? 38.783 9.952 -38.342 1.00 57.84 100 LEU A CA 1
ATOM 809 C C . LEU A 1 100 ? 40.197 10.266 -38.840 1.00 57.84 100 LEU A C 1
ATOM 811 O O . LEU A 1 100 ? 40.582 11.430 -38.920 1.00 57.84 100 LEU A O 1
ATOM 815 N N . GLN A 1 101 ? 41.022 9.237 -39.037 1.00 58.91 101 GLN A N 1
ATOM 816 C CA . GLN A 1 101 ? 42.369 9.403 -39.554 1.00 58.91 101 GLN A CA 1
ATOM 817 C C . GLN A 1 101 ? 42.190 9.744 -41.024 1.00 58.91 101 GLN A C 1
ATOM 819 O O . GLN A 1 101 ? 42.109 8.874 -41.887 1.00 58.91 101 GLN A O 1
ATOM 824 N N . LEU A 1 102 ? 42.001 11.036 -41.277 1.00 63.53 102 LEU A N 1
ATOM 825 C CA . LEU A 1 102 ? 42.031 11.597 -42.608 1.00 63.53 102 LEU A CA 1
ATOM 826 C C . LEU A 1 102 ? 43.386 11.218 -43.201 1.00 63.53 102 LEU A C 1
ATOM 828 O O . LEU A 1 102 ? 44.414 11.557 -42.610 1.00 63.53 102 LEU A O 1
ATOM 832 N N . SER A 1 103 ? 43.368 10.513 -44.333 1.00 74.56 103 SER A N 1
ATOM 833 C CA . SER A 1 103 ? 44.561 10.283 -45.147 1.00 74.56 103 SER A CA 1
ATOM 834 C C . SER A 1 103 ? 45.287 11.614 -45.335 1.00 74.56 103 SER A C 1
ATOM 836 O O . SER A 1 103 ? 44.648 12.629 -45.629 1.00 74.56 103 SER A O 1
ATOM 838 N N . ASP A 1 104 ?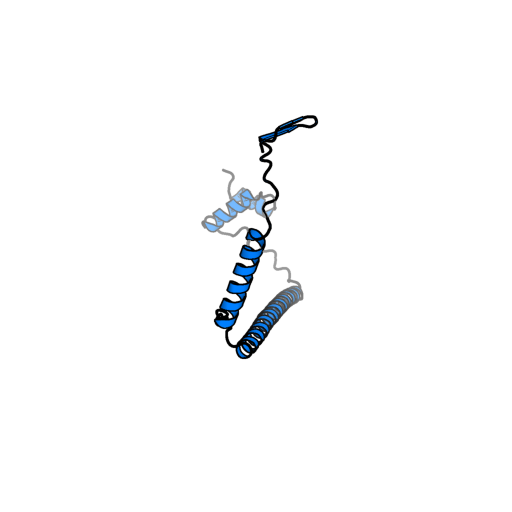 46.604 11.629 -45.134 1.00 78.31 104 ASP A N 1
ATOM 839 C CA . ASP A 1 104 ? 47.393 12.862 -45.211 1.00 78.31 104 ASP A CA 1
ATOM 840 C C . ASP A 1 104 ? 47.278 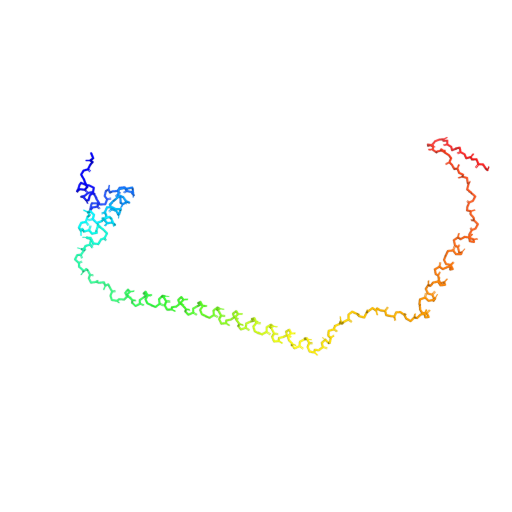13.532 -46.588 1.00 78.31 104 ASP A C 1
ATOM 842 O O . ASP A 1 104 ? 47.322 14.758 -46.680 1.00 78.31 104 ASP A O 1
ATOM 846 N N . ASN A 1 105 ? 46.981 12.752 -47.632 1.00 76.19 105 ASN A N 1
ATOM 847 C CA . ASN A 1 105 ? 46.676 13.266 -48.967 1.00 76.19 105 ASN A CA 1
ATOM 848 C C . ASN A 1 105 ? 45.416 14.145 -48.960 1.00 76.19 105 ASN A C 1
ATOM 850 O O . ASN A 1 105 ? 45.420 15.230 -49.527 1.00 76.19 105 ASN A O 1
ATOM 854 N N . MET A 1 106 ? 44.367 13.739 -48.239 1.00 79.50 106 MET A N 1
ATOM 855 C CA . MET A 1 106 ? 43.123 14.510 -48.155 1.00 79.50 106 MET A CA 1
ATOM 856 C C . MET A 1 106 ? 43.272 15.748 -47.260 1.00 79.50 106 MET A C 1
ATOM 858 O O . MET A 1 106 ? 42.613 16.758 -47.493 1.00 79.50 106 MET A O 1
ATOM 862 N N . LYS A 1 107 ? 44.161 15.718 -46.256 1.00 82.62 107 LYS A N 1
ATOM 863 C CA . LYS A 1 107 ? 44.527 16.936 -45.506 1.00 82.62 107 LYS A CA 1
ATOM 864 C C . LYS A 1 107 ? 45.258 17.929 -46.404 1.00 82.62 107 LYS A C 1
ATOM 866 O O . LYS A 1 107 ? 44.979 19.122 -46.334 1.00 82.62 107 LYS A O 1
ATOM 871 N N . ARG A 1 108 ? 46.167 17.432 -47.246 1.00 82.75 108 ARG A N 1
AT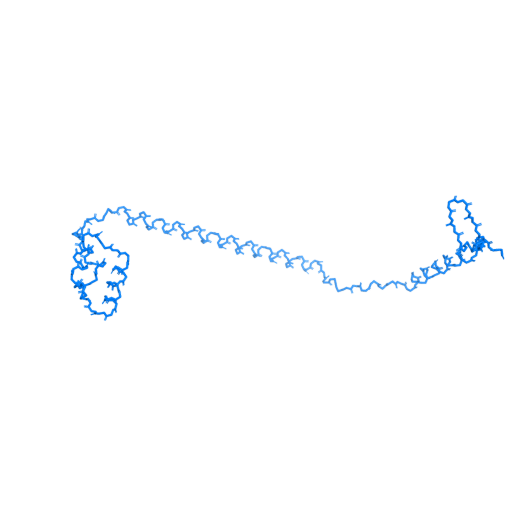OM 872 C CA . ARG A 1 108 ? 46.949 18.245 -48.177 1.00 82.75 108 ARG A CA 1
ATOM 873 C C . ARG A 1 108 ? 46.074 18.888 -49.249 1.00 82.75 108 ARG A C 1
ATOM 875 O O . ARG A 1 108 ? 46.166 20.095 -49.420 1.00 82.75 108 ARG A O 1
ATOM 882 N N . GLU A 1 109 ? 45.169 18.134 -49.871 1.00 85.94 109 GLU A N 1
ATOM 883 C CA . GLU A 1 109 ? 44.211 18.680 -50.846 1.00 85.94 109 GLU A CA 1
ATOM 884 C C . GLU A 1 109 ? 43.352 19.795 -50.237 1.00 85.94 109 GLU A C 1
ATOM 886 O O . GLU A 1 109 ? 43.226 20.873 -50.810 1.00 85.94 109 GLU A O 1
ATOM 891 N N . ARG A 1 110 ? 42.818 19.588 -49.025 1.00 85.44 110 ARG A N 1
ATOM 892 C CA . ARG A 1 110 ? 42.017 20.613 -48.331 1.00 85.44 110 ARG A CA 1
ATOM 893 C C . ARG A 1 110 ? 42.825 21.853 -47.965 1.00 85.44 110 ARG A C 1
ATOM 895 O O . ARG A 1 110 ? 42.274 22.951 -47.941 1.00 85.44 110 ARG A O 1
ATOM 902 N N . PHE A 1 111 ? 44.107 21.681 -47.661 1.00 91.69 111 PHE A N 1
ATOM 903 C CA . PHE A 1 111 ? 45.006 22.788 -47.368 1.00 91.69 111 PHE A CA 1
ATOM 904 C C . PHE A 1 111 ? 45.342 23.593 -48.629 1.00 91.69 111 PHE A C 1
ATOM 906 O O . PHE A 1 111 ? 45.280 24.819 -48.603 1.00 91.69 111 PHE A O 1
ATOM 913 N N . GLU A 1 112 ? 45.630 22.920 -49.743 1.00 88.38 112 GLU A N 1
ATOM 914 C CA . GLU A 1 112 ? 45.894 23.561 -51.035 1.00 88.38 112 GLU A CA 1
ATOM 915 C C . GLU A 1 112 ? 44.652 24.301 -51.561 1.00 88.38 112 GLU A C 1
ATOM 917 O O . GLU A 1 112 ? 44.763 25.449 -51.996 1.00 88.38 112 GLU A O 1
ATOM 922 N N . ASP A 1 113 ? 43.459 23.720 -51.410 1.00 92.12 113 ASP A N 1
ATOM 923 C CA . ASP A 1 113 ? 42.189 24.397 -51.699 1.00 92.12 113 ASP A CA 1
ATOM 924 C C . ASP A 1 113 ? 42.011 25.664 -50.849 1.00 92.12 113 ASP A C 1
ATOM 926 O O . ASP A 1 113 ? 41.644 26.719 -51.371 1.00 92.12 113 ASP A O 1
ATOM 930 N N . ALA A 1 114 ? 42.301 25.594 -49.545 1.00 91.25 114 ALA A N 1
ATOM 931 C CA . ALA A 1 114 ? 42.202 26.750 -48.657 1.00 91.25 114 ALA A CA 1
ATOM 932 C C . ALA A 1 114 ? 43.181 27.868 -49.058 1.00 91.25 114 ALA A C 1
ATOM 934 O O . ALA A 1 114 ? 42.799 29.039 -49.092 1.00 91.25 114 ALA A O 1
ATOM 935 N N . LEU A 1 115 ? 44.418 27.517 -49.423 1.00 90.25 115 LEU A N 1
ATOM 936 C CA . LEU A 1 115 ? 45.405 28.479 -49.916 1.00 90.25 115 LEU A CA 1
ATOM 937 C C . LEU A 1 115 ? 44.982 29.113 -51.239 1.00 90.25 115 LEU A C 1
ATOM 939 O O . LEU A 1 115 ? 45.149 30.317 -51.413 1.00 90.25 115 LEU A O 1
ATOM 943 N N . ARG A 1 116 ? 44.387 28.341 -52.150 1.00 88.62 116 ARG A N 1
ATOM 944 C CA . ARG A 1 116 ? 43.867 28.859 -53.418 1.00 88.62 116 ARG A CA 1
ATOM 945 C C . ARG A 1 116 ? 42.733 29.854 -53.199 1.00 88.62 116 ARG A C 1
ATOM 947 O O . ARG A 1 116 ? 42.685 30.877 -53.872 1.00 88.62 116 ARG A O 1
ATOM 954 N N . VAL A 1 117 ? 41.839 29.590 -52.248 1.00 89.69 117 VAL A N 1
ATOM 955 C CA . VAL A 1 117 ? 40.768 30.531 -51.886 1.00 89.69 117 VAL A CA 1
ATOM 956 C C . VAL A 1 117 ? 41.349 31.839 -51.349 1.00 89.69 117 VAL A C 1
ATOM 958 O O . VAL A 1 117 ? 40.908 32.905 -51.770 1.00 89.69 117 VAL A O 1
ATOM 961 N N . ILE A 1 118 ? 42.362 31.776 -50.481 1.00 84.94 118 ILE A N 1
ATOM 962 C CA . ILE A 1 118 ? 43.046 32.970 -49.959 1.00 84.94 118 ILE A CA 1
ATOM 963 C C . ILE A 1 118 ? 43.769 33.719 -51.087 1.00 84.94 118 ILE A C 1
ATOM 965 O O . ILE A 1 118 ? 43.616 34.932 -51.206 1.00 84.94 118 ILE A O 1
ATOM 969 N N . GLY A 1 119 ? 44.494 33.006 -51.949 1.00 85.25 119 GLY A N 1
ATOM 970 C CA . GLY A 1 119 ? 45.162 33.575 -53.122 1.00 85.25 119 GLY A CA 1
ATOM 971 C C . GLY A 1 119 ? 44.183 34.293 -54.049 1.00 85.25 119 GLY A C 1
ATOM 972 O O . GLY A 1 119 ? 44.400 35.449 -54.386 1.00 85.25 119 GLY A O 1
ATOM 973 N N . ASN A 1 120 ? 43.034 33.681 -54.345 1.00 81.81 120 ASN A N 1
ATOM 974 C CA . ASN A 1 120 ? 41.980 34.294 -55.159 1.00 81.81 120 ASN A CA 1
ATOM 975 C C . ASN A 1 120 ? 41.371 35.558 -54.521 1.00 81.81 120 ASN A C 1
ATOM 977 O O . ASN A 1 120 ? 40.844 36.411 -55.233 1.00 81.81 120 ASN A O 1
ATOM 981 N N . VAL A 1 121 ? 41.376 35.674 -53.189 1.00 78.56 121 VAL A N 1
ATOM 982 C CA . VAL A 1 121 ? 40.937 36.892 -52.486 1.00 78.56 121 VAL A CA 1
ATOM 983 C C . VAL A 1 121 ? 41.997 37.992 -52.582 1.00 78.56 121 VAL A C 1
ATOM 985 O O . VAL A 1 121 ? 41.632 39.158 -52.687 1.00 78.56 121 VAL A O 1
ATOM 988 N N . LEU A 1 122 ? 43.282 37.628 -52.590 1.00 72.25 122 LEU A N 1
ATOM 989 C CA . LEU A 1 122 ? 44.410 38.557 -52.712 1.00 72.25 122 LEU A CA 1
ATOM 990 C C . LEU A 1 122 ? 44.666 39.019 -54.157 1.00 72.25 122 LEU A C 1
ATOM 992 O O . LEU A 1 122 ? 45.097 40.148 -54.360 1.00 72.25 122 LEU A O 1
ATOM 996 N N . GLU A 1 123 ? 44.408 38.167 -55.152 1.00 70.31 123 GLU A N 1
ATOM 997 C CA . GLU A 1 123 ? 44.594 38.475 -56.580 1.00 70.31 123 GLU A CA 1
ATOM 998 C C . GLU A 1 123 ? 43.458 39.308 -57.179 1.00 70.31 123 GLU A C 1
ATOM 1000 O O . GLU A 1 123 ? 43.626 39.911 -58.240 1.00 70.31 123 GLU A O 1
ATOM 1005 N N . LYS A 1 124 ? 42.300 39.385 -56.512 1.00 61.06 124 LYS A N 1
ATOM 1006 C CA . LYS A 1 124 ? 41.306 40.395 -56.876 1.00 61.06 124 LYS A CA 1
ATOM 1007 C C . LYS A 1 124 ? 41.942 41.764 -56.628 1.00 61.06 124 LYS A C 1
ATOM 1009 O O . LYS A 1 124 ? 42.327 42.020 -55.486 1.00 61.06 124 LYS A O 1
ATOM 1014 N N . PRO A 1 125 ? 42.054 42.644 -57.646 1.00 53.44 125 PRO A N 1
ATOM 1015 C CA . PRO A 1 125 ? 42.519 43.998 -57.404 1.00 53.44 125 PRO A CA 1
ATOM 1016 C C . PRO A 1 125 ? 41.619 44.581 -56.322 1.00 53.44 125 PRO A C 1
ATOM 1018 O O . PRO A 1 125 ? 40.391 44.475 -56.419 1.00 53.44 125 PRO A O 1
ATOM 1021 N N . ALA A 1 126 ? 42.239 45.101 -55.260 1.00 56.81 126 ALA A N 1
ATOM 1022 C CA . ALA A 1 126 ? 41.516 45.785 -54.204 1.00 56.81 126 ALA A CA 1
ATOM 1023 C C . ALA A 1 126 ? 40.521 46.739 -54.882 1.00 56.81 126 ALA A C 1
ATOM 1025 O O . ALA A 1 126 ? 40.957 47.511 -55.743 1.00 56.81 126 ALA A O 1
ATOM 1026 N N . PRO A 1 127 ? 39.205 46.681 -54.585 1.00 50.53 127 PRO A N 1
ATOM 1027 C CA . PRO A 1 127 ? 38.346 47.775 -55.001 1.00 50.53 127 PRO A CA 1
ATOM 1028 C C . PRO A 1 127 ? 39.005 49.028 -54.433 1.00 50.53 127 PRO A C 1
ATOM 1030 O O . PRO A 1 127 ? 39.349 49.029 -53.247 1.00 50.53 127 PRO A O 1
ATOM 1033 N N . SER A 1 128 ? 39.294 49.998 -55.306 1.00 51.59 128 SER A N 1
ATOM 1034 C CA . SER A 1 128 ? 39.883 51.291 -54.960 1.00 51.59 128 SER A CA 1
ATOM 1035 C C . SER A 1 128 ? 39.306 51.727 -53.622 1.00 51.59 128 SER A C 1
ATOM 1037 O O . SER A 1 128 ? 38.101 51.964 -53.517 1.00 51.59 128 SER A O 1
ATOM 1039 N N . GLN A 1 129 ? 40.136 51.672 -52.578 1.00 54.88 129 GLN A N 1
ATOM 1040 C CA . GLN A 1 129 ? 39.720 51.985 -51.222 1.00 54.88 129 GLN A CA 1
ATOM 1041 C C . GLN A 1 129 ? 39.534 53.498 -51.146 1.00 54.88 129 GLN A C 1
ATOM 1043 O O . GLN A 1 129 ? 40.382 54.189 -50.595 1.00 54.88 129 GLN A O 1
ATOM 1048 N N . GLU A 1 130 ? 38.425 54.021 -51.667 1.00 56.31 130 GLU A N 1
ATOM 1049 C CA . GLU A 1 130 ? 37.925 55.293 -51.163 1.00 56.31 130 GLU A CA 1
ATOM 1050 C C . GLU A 1 130 ? 37.558 55.044 -49.706 1.00 56.31 130 GLU A C 1
ATOM 1052 O O . GLU A 1 130 ? 36.551 54.416 -49.362 1.00 56.31 130 GLU A O 1
ATOM 1057 N N . LYS A 1 131 ? 38.462 55.457 -48.823 1.00 55.91 131 LYS A N 1
ATOM 1058 C CA . LYS A 1 131 ? 38.272 55.359 -47.388 1.00 55.91 131 LYS A CA 1
ATOM 1059 C C . LYS A 1 131 ? 37.300 56.469 -47.008 1.00 55.91 131 LYS A C 1
ATOM 1061 O O . LYS A 1 131 ? 37.714 57.573 -46.672 1.00 55.91 131 LYS A O 1
ATOM 1066 N N . VAL A 1 132 ? 36.005 56.187 -47.129 1.00 61.47 132 VAL A N 1
ATOM 1067 C CA . VAL A 1 132 ? 34.940 57.119 -46.749 1.00 61.47 132 VAL A CA 1
ATOM 1068 C C . VAL A 1 132 ? 35.075 57.395 -45.256 1.00 61.47 132 VAL A C 1
ATOM 1070 O O . VAL A 1 132 ? 34.874 56.513 -44.421 1.00 61.47 132 VAL A O 1
ATOM 1073 N 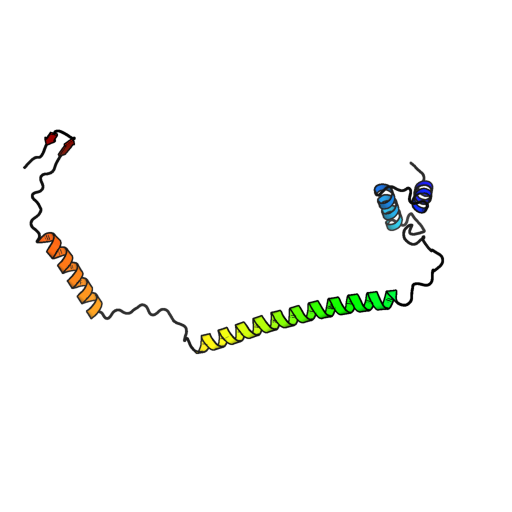N . LEU A 1 133 ? 35.496 58.614 -44.920 1.00 65.19 133 LEU A N 1
ATOM 1074 C CA . LEU A 1 133 ? 35.705 59.022 -43.532 1.00 65.19 133 LEU A CA 1
ATOM 1075 C C . LEU A 1 133 ? 34.380 59.396 -42.862 1.00 65.19 133 LEU A C 1
ATOM 1077 O O . LEU A 1 133 ? 34.264 59.284 -41.641 1.00 65.19 133 LEU A O 1
ATOM 1081 N N . TYR A 1 134 ? 33.395 59.842 -43.649 1.00 65.44 134 TYR A N 1
ATOM 1082 C CA . TYR A 1 134 ? 32.088 60.253 -43.151 1.00 65.44 134 TYR A CA 1
ATOM 1083 C C . TYR A 1 134 ? 31.017 60.217 -44.254 1.00 65.44 134 TYR A C 1
ATOM 1085 O O . TYR A 1 134 ? 31.251 60.717 -45.357 1.00 65.44 134 TYR A O 1
ATOM 1093 N N . GLU A 1 135 ? 29.843 59.666 -43.933 1.00 67.19 135 GLU A N 1
ATOM 1094 C CA . GLU A 1 135 ? 28.672 59.594 -44.817 1.00 67.19 135 GLU A CA 1
ATOM 1095 C C . GLU A 1 135 ? 27.412 60.044 -44.058 1.00 67.19 135 GLU A C 1
ATOM 1097 O O . GLU A 1 135 ? 27.091 59.512 -42.994 1.00 67.19 135 GLU A O 1
ATOM 1102 N N . ASP A 1 136 ? 26.695 61.025 -44.610 1.00 76.12 136 ASP A N 1
ATOM 1103 C CA . ASP A 1 136 ? 25.334 61.398 -44.204 1.00 76.12 136 ASP A CA 1
ATOM 1104 C C . ASP A 1 136 ? 24.467 61.598 -45.459 1.00 76.12 136 ASP A C 1
ATOM 1106 O O . ASP A 1 136 ? 24.980 61.675 -46.576 1.00 76.12 136 ASP A O 1
ATOM 1110 N N . LYS A 1 137 ? 23.145 61.701 -45.297 1.00 73.62 137 LYS A N 1
ATOM 1111 C CA . LYS A 1 137 ? 22.141 61.607 -46.374 1.00 73.62 137 LYS A CA 1
ATOM 1112 C C . LYS A 1 137 ? 22.380 62.531 -47.576 1.00 73.62 137 LYS A C 1
ATOM 1114 O O . LYS A 1 137 ? 21.870 62.225 -48.647 1.00 73.62 137 LYS A O 1
ATOM 1119 N N . ASN A 1 138 ? 23.138 63.621 -47.410 1.00 60.97 138 ASN A N 1
ATOM 1120 C CA . ASN A 1 138 ? 23.414 64.611 -48.456 1.00 60.97 138 ASN A CA 1
ATOM 1121 C C . ASN A 1 138 ? 24.913 64.953 -48.657 1.00 60.97 138 ASN A C 1
ATOM 1123 O O . ASN A 1 138 ? 25.200 65.875 -49.420 1.00 60.97 138 ASN A O 1
ATOM 1127 N N . LEU A 1 139 ? 25.872 64.285 -47.994 1.00 62.38 139 LEU A N 1
ATOM 1128 C CA . LEU A 1 139 ? 27.306 64.583 -48.168 1.00 62.38 139 LEU A CA 1
ATOM 1129 C C . LEU A 1 139 ? 28.192 63.351 -47.924 1.00 62.38 139 LEU A C 1
ATOM 1131 O O . LEU A 1 139 ? 28.065 62.687 -46.895 1.00 62.38 139 LEU A O 1
ATOM 1135 N N . ILE A 1 140 ? 29.137 63.115 -48.839 1.00 71.38 140 ILE A N 1
ATOM 1136 C CA . ILE A 1 140 ? 30.180 62.088 -48.726 1.00 71.38 140 ILE A CA 1
ATOM 1137 C C . ILE A 1 140 ? 31.540 62.776 -48.851 1.00 71.38 140 ILE A C 1
ATOM 1139 O O . ILE A 1 140 ? 31.768 63.520 -49.805 1.00 71.38 140 ILE A O 1
ATOM 1143 N N . ILE A 1 141 ? 32.433 62.537 -47.886 1.00 66.38 141 ILE A N 1
ATOM 1144 C CA . ILE A 1 141 ? 33.832 62.979 -47.952 1.00 66.38 141 ILE A CA 1
ATOM 1145 C C . ILE A 1 141 ? 34.719 61.739 -48.066 1.00 66.38 141 ILE A C 1
ATOM 1147 O O . ILE A 1 141 ? 34.823 60.942 -47.126 1.00 66.38 141 ILE A O 1
ATOM 1151 N N . ALA A 1 142 ? 35.368 61.604 -49.220 1.00 75.12 142 ALA A N 1
ATOM 1152 C CA . ALA A 1 142 ? 36.368 60.585 -49.505 1.00 75.12 142 ALA A CA 1
ATOM 1153 C C . ALA A 1 142 ? 37.722 61.245 -49.808 1.00 75.12 142 ALA A C 1
ATOM 1155 O O . ALA A 1 142 ? 37.783 62.408 -50.212 1.00 75.12 142 ALA A O 1
ATOM 1156 N N . ILE A 1 143 ? 38.801 60.505 -49.561 1.00 66.75 143 ILE A N 1
ATOM 1157 C CA . ILE A 1 143 ? 40.169 60.880 -49.929 1.00 66.75 143 ILE A CA 1
ATOM 1158 C C . ILE A 1 143 ? 40.675 59.807 -50.895 1.00 66.75 143 ILE A C 1
ATOM 1160 O O . ILE A 1 143 ? 40.454 58.620 -50.634 1.00 66.75 143 ILE A O 1
ATOM 1164 N N . GLU A 1 144 ? 41.320 60.246 -51.976 1.00 54.97 144 GLU A N 1
ATOM 1165 C CA . GLU A 1 144 ? 42.014 59.403 -52.961 1.00 54.97 144 GLU A CA 1
ATOM 1166 C C . GLU A 1 144 ? 43.393 58.947 -52.457 1.00 54.97 144 GLU A C 1
ATOM 1168 O O . GLU A 1 144 ? 44.121 59.783 -51.866 1.00 54.97 144 GLU A O 1
#

Sequence (144 aa):
MEKTEEIIKRYYRGETSIEEEKFLRAQYRSGHLKEDPFLSLSYPSLPLPSELNEKIRQAIRQQKKCALRRIYITVGSIAAIAILLLSLKGIFPAYKGKTLQLSDNMKRERFEDALRVIGNVLEKPAPSQEKVLYEDKNLIIAIE